Protein AF-A0A7X4J7M2-F1 (afdb_monomer_lite)

Sequence (98 aa):
MSSLRYVKTSLHSVWLLAAAGALEAQQIIQLPAEDRQLDPDIEEVYRVGALDGPEWEQFGMIAGVDFDAAGRLHILDGQAARVFVVGMDGELMREYGR

Foldseek 3Di:
DDDDDDDDDDDDDDPDPDPPPVVVPDDDDDDPDDDDDDPDPDDCQDDAADCPDPPRRDAPDFPDWDADPQRWIWTQRPVQRKIWTADPNRHTDDMDGD

Secondary structure (DSSP, 8-state):
-------------------SSSSTT------SS-----------------SSS-GGG--S-EEEEEE-TT-PEEEEETTTTEEEEE-TTS-EEEEEE-

Structure (mmCIF, N/CA/C/O backbone):
data_AF-A0A7X4J7M2-F1
#
_entry.id   AF-A0A7X4J7M2-F1
#
loop_
_atom_site.group_PDB
_atom_site.id
_atom_site.type_symbol
_atom_site.label_atom_id
_atom_site.label_alt_id
_atom_site.label_comp_id
_atom_site.label_asym_id
_atom_site.label_entity_id
_atom_site.label_seq_id
_atom_site.pdbx_PDB_ins_code
_atom_site.Cartn_x
_atom_site.Cartn_y
_atom_site.Cartn_z
_atom_site.occupancy
_atom_site.B_iso_or_equiv
_atom_site.auth_seq_id
_atom_site.auth_comp_id
_atom_site.auth_asym_id
_atom_site.auth_atom_id
_atom_site.pdbx_PDB_model_num
ATOM 1 N N . MET A 1 1 ? -69.190 -75.529 24.570 1.00 36.06 1 MET A N 1
ATOM 2 C CA . MET A 1 1 ? -67.747 -75.777 24.805 1.00 36.06 1 MET A CA 1
ATOM 3 C C . MET A 1 1 ? -67.012 -74.526 24.326 1.00 36.06 1 MET A C 1
ATOM 5 O O . MET A 1 1 ? -67.108 -74.238 23.147 1.00 36.06 1 MET A O 1
ATOM 9 N N . SER A 1 2 ? -66.655 -73.570 25.200 1.00 41.44 2 SER A N 1
ATOM 10 C CA . SER A 1 2 ? -65.379 -73.470 25.962 1.00 41.44 2 SER A CA 1
ATOM 11 C C . SER A 1 2 ? -64.160 -73.620 25.030 1.00 41.44 2 SER A C 1
ATOM 13 O O . SER A 1 2 ? -64.079 -74.640 24.363 1.00 41.44 2 SER A O 1
ATOM 15 N N . SER A 1 3 ? -63.225 -72.670 24.866 1.00 37.72 3 SER A N 1
ATOM 16 C CA . SER A 1 3 ? -62.341 -72.099 25.895 1.00 37.72 3 SER A CA 1
ATOM 17 C C . SER A 1 3 ? -61.444 -70.953 25.346 1.00 37.72 3 SER A C 1
ATOM 19 O O . SER A 1 3 ? -61.079 -70.946 24.177 1.00 37.72 3 SER A O 1
ATOM 21 N N . LEU A 1 4 ? -61.097 -70.038 26.261 1.00 42.00 4 LEU A N 1
ATOM 22 C CA . LEU A 1 4 ? -60.010 -69.043 26.408 1.00 42.00 4 LEU A CA 1
ATOM 23 C C . LEU A 1 4 ? -58.939 -68.731 25.321 1.00 42.00 4 LEU A C 1
ATOM 25 O O . LEU A 1 4 ? -58.131 -69.571 24.949 1.00 42.00 4 LEU A O 1
ATOM 29 N N . ARG A 1 5 ? -58.825 -67.404 25.094 1.00 50.06 5 ARG A N 1
ATOM 30 C CA . ARG A 1 5 ? -57.672 -66.461 25.207 1.00 50.06 5 ARG A CA 1
ATOM 31 C C . ARG A 1 5 ? -56.358 -66.713 24.443 1.00 50.06 5 ARG A C 1
ATOM 33 O O . ARG A 1 5 ? -55.611 -67.631 24.748 1.00 50.06 5 ARG A O 1
ATOM 40 N N . TYR A 1 6 ? -55.953 -65.688 23.682 1.00 42.25 6 TYR A N 1
ATOM 41 C CA . TYR A 1 6 ? -54.551 -65.265 23.567 1.00 42.25 6 TYR A CA 1
ATOM 42 C C . TYR A 1 6 ? -54.471 -63.729 23.525 1.00 42.25 6 TYR A C 1
ATOM 44 O O . TYR A 1 6 ? -55.113 -63.088 22.697 1.00 42.25 6 TYR A O 1
ATOM 52 N N . VAL A 1 7 ? -53.714 -63.1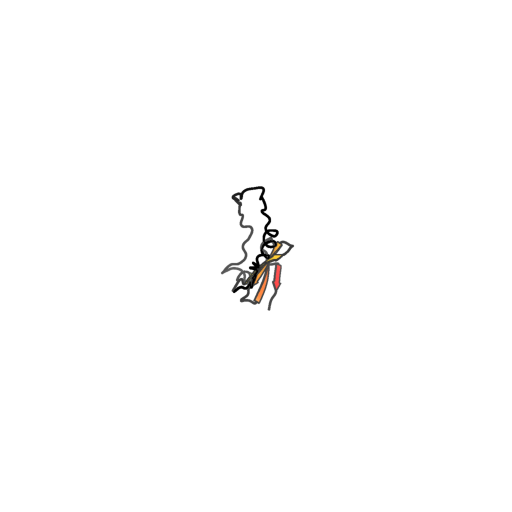38 24.453 1.00 47.91 7 VAL A N 1
ATOM 53 C CA . VAL A 1 7 ? -53.370 -61.707 24.484 1.00 47.91 7 VAL A CA 1
ATOM 54 C C . VAL A 1 7 ? -52.014 -61.572 23.803 1.00 47.91 7 VAL A C 1
ATOM 56 O O . VAL A 1 7 ? -51.073 -62.258 24.197 1.00 47.91 7 VAL A O 1
ATOM 59 N N . LYS A 1 8 ? -51.891 -60.700 22.798 1.00 42.75 8 LYS A N 1
ATOM 60 C CA . LYS A 1 8 ? -50.585 -60.325 22.249 1.00 42.75 8 LYS A CA 1
ATOM 61 C C . LYS A 1 8 ? -50.455 -58.810 22.242 1.00 42.75 8 LYS A C 1
ATOM 63 O O . LYS A 1 8 ? -50.927 -58.114 21.352 1.00 42.75 8 LYS A O 1
ATOM 68 N N . THR A 1 9 ? -49.838 -58.326 23.306 1.00 49.41 9 THR A N 1
ATOM 69 C CA . THR A 1 9 ? -49.332 -56.971 23.483 1.00 49.41 9 THR A CA 1
ATOM 70 C C . THR A 1 9 ? -48.301 -56.688 22.387 1.00 49.41 9 THR A C 1
ATOM 72 O O . THR A 1 9 ? -47.399 -57.496 22.164 1.00 49.41 9 THR A O 1
ATOM 75 N N . SER A 1 10 ? -48.398 -55.562 21.684 1.00 46.03 10 SER A N 1
ATOM 76 C CA . SER A 1 10 ? -47.273 -55.026 20.907 1.00 46.03 10 SER A CA 1
ATOM 77 C C . SER A 1 10 ? -47.135 -53.539 21.197 1.00 46.03 10 SER A C 1
ATOM 79 O O . SER A 1 10 ? -47.976 -52.721 20.830 1.00 46.03 10 SER A O 1
ATOM 81 N N . LEU A 1 11 ? -46.084 -53.254 21.968 1.00 46.59 11 LEU A N 1
ATOM 82 C CA . LEU A 1 11 ? -45.622 -51.937 22.378 1.00 46.59 11 LEU A CA 1
ATOM 83 C C . LEU A 1 11 ? -45.309 -51.085 21.143 1.00 46.59 11 LEU A C 1
ATOM 85 O O . LEU A 1 11 ? -44.529 -51.493 20.286 1.00 46.59 11 LEU A O 1
ATOM 89 N N . HIS A 1 12 ? -45.871 -49.881 21.099 1.00 44.81 12 HIS A N 1
ATOM 90 C CA . HIS A 1 12 ? -45.333 -48.789 20.297 1.00 44.81 12 HIS A CA 1
ATOM 91 C C . HIS A 1 12 ? -44.254 -48.100 21.135 1.00 44.81 12 HIS A C 1
ATOM 93 O O . HIS A 1 12 ? -44.578 -47.472 22.141 1.00 44.81 12 HIS A O 1
ATOM 99 N N . SER A 1 13 ? -42.988 -48.208 20.738 1.00 48.66 13 SER A N 1
ATOM 100 C CA . SER A 1 13 ? -41.908 -47.414 21.330 1.00 48.66 13 SER A CA 1
ATOM 101 C C . SER A 1 13 ? -41.453 -46.383 20.307 1.00 48.66 13 SER A C 1
ATOM 103 O O . SER A 1 13 ? -40.730 -46.688 19.361 1.00 48.66 13 SER A O 1
ATOM 105 N N . VAL A 1 14 ? -41.954 -45.164 20.495 1.00 51.59 14 VAL A N 1
ATOM 106 C CA . VAL A 1 14 ? -41.560 -43.948 19.785 1.00 51.59 14 VAL A CA 1
ATOM 107 C C . VAL A 1 14 ? -40.114 -43.621 20.153 1.00 51.59 1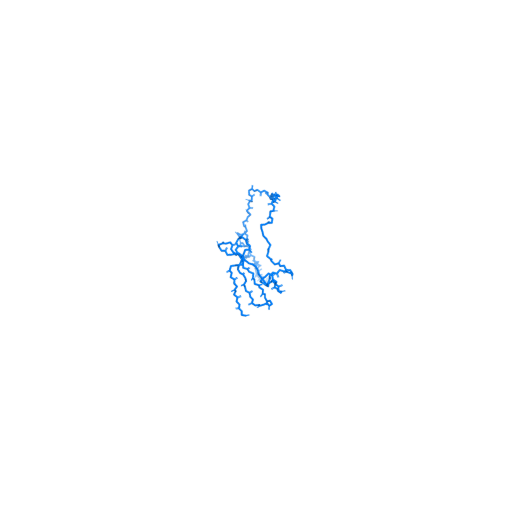4 VAL A C 1
ATOM 109 O O . VAL A 1 14 ? -39.809 -43.375 21.318 1.00 51.59 14 VAL A O 1
ATOM 112 N N . TRP A 1 15 ? -39.222 -43.596 19.165 1.00 54.66 15 TRP A N 1
ATOM 113 C CA . TRP A 1 15 ? -37.912 -42.967 19.305 1.00 54.66 15 TRP A CA 1
ATOM 114 C C . TRP A 1 15 ? -38.061 -41.468 19.048 1.00 54.66 15 TRP A C 1
ATOM 116 O O . TRP A 1 15 ? -38.100 -41.029 17.903 1.00 54.66 15 TRP A O 1
ATOM 126 N N . LEU A 1 16 ? -38.140 -40.677 20.115 1.00 56.19 16 LEU A N 1
ATOM 127 C CA . LEU A 1 16 ? -37.907 -39.234 20.056 1.00 56.19 16 LEU A CA 1
ATOM 128 C C . LEU A 1 16 ? -37.082 -38.827 21.274 1.00 56.19 16 LEU A C 1
ATOM 130 O O . LEU A 1 16 ? -37.629 -38.452 22.301 1.00 56.19 16 LEU A O 1
ATOM 134 N N . LEU A 1 17 ? -35.758 -38.922 21.173 1.00 54.97 17 LEU A N 1
ATOM 135 C CA . LEU A 1 17 ? -34.843 -38.298 22.133 1.00 54.97 17 LEU A CA 1
ATOM 136 C C . LEU A 1 17 ? -33.490 -38.033 21.467 1.00 54.97 17 LEU A C 1
ATOM 138 O O . LEU A 1 17 ? -32.532 -38.772 21.655 1.00 54.97 17 LEU A O 1
ATOM 142 N N . ALA A 1 18 ? -33.424 -36.967 20.668 1.00 54.97 18 ALA A N 1
ATOM 143 C CA . ALA A 1 18 ? -32.156 -36.340 20.277 1.00 54.97 18 ALA A CA 1
ATOM 144 C C . ALA A 1 18 ? -32.317 -34.858 19.873 1.00 54.97 18 ALA A C 1
ATOM 146 O O . ALA A 1 18 ? -31.584 -34.369 19.024 1.00 54.97 18 ALA A O 1
ATOM 147 N N . ALA A 1 19 ? -33.278 -34.128 20.454 1.00 56.19 19 ALA A N 1
ATOM 148 C CA . ALA A 1 19 ? -33.481 -32.701 20.157 1.00 56.19 19 ALA A CA 1
ATOM 149 C C . ALA A 1 19 ? -33.094 -31.757 21.315 1.00 56.19 19 ALA A C 1
ATOM 151 O O . ALA A 1 19 ? -33.180 -30.544 21.164 1.00 56.19 19 ALA A O 1
ATOM 152 N N . ALA A 1 20 ? -32.661 -32.283 22.468 1.00 53.88 20 ALA A N 1
ATOM 153 C CA . ALA A 1 20 ? -32.445 -31.465 23.667 1.00 53.88 20 ALA A CA 1
ATOM 154 C C . ALA A 1 20 ? -31.114 -30.681 23.673 1.00 53.88 20 ALA A C 1
ATOM 156 O O . ALA A 1 20 ? -31.017 -29.673 24.357 1.00 53.88 20 ALA A O 1
ATOM 157 N N . GLY A 1 21 ? -30.097 -31.106 22.912 1.00 53.28 21 GLY A N 1
ATOM 158 C CA . GLY A 1 21 ? -28.765 -30.475 22.940 1.00 53.28 21 GLY A CA 1
ATOM 159 C C . GLY A 1 21 ? -28.570 -29.302 21.973 1.00 53.28 21 GLY A C 1
ATOM 160 O O . GLY A 1 21 ? -27.659 -28.505 22.158 1.00 53.28 21 GLY A O 1
ATOM 161 N N . ALA A 1 22 ? -29.413 -29.176 20.944 1.00 56.97 22 ALA A N 1
ATOM 162 C CA . ALA A 1 22 ? -29.261 -28.134 19.923 1.00 56.97 22 ALA A CA 1
ATOM 163 C C . ALA A 1 22 ? -29.760 -26.749 20.382 1.00 56.97 22 ALA A C 1
ATOM 165 O O . ALA A 1 22 ? -29.395 -25.741 19.784 1.00 56.97 22 ALA A O 1
ATOM 166 N N . LEU A 1 23 ? -30.583 -26.697 21.436 1.00 57.34 23 LEU A N 1
ATOM 167 C CA . LEU A 1 23 ? -31.189 -25.462 21.948 1.00 57.34 23 LEU A CA 1
ATOM 168 C C . LEU A 1 23 ? -30.268 -24.680 22.900 1.00 57.34 23 LEU A C 1
ATOM 170 O O . LEU A 1 23 ? -30.377 -23.463 22.971 1.00 57.34 23 LEU A O 1
ATOM 174 N N . GLU A 1 24 ? -29.336 -25.351 23.581 1.00 60.22 24 GLU A N 1
ATOM 175 C CA . GLU A 1 24 ? -28.421 -24.731 24.561 1.00 60.22 24 GLU A CA 1
ATOM 176 C C . GLU A 1 24 ? -27.265 -23.942 23.912 1.00 60.22 24 GLU A C 1
ATOM 178 O O . GLU A 1 24 ? -26.608 -23.139 24.566 1.00 60.22 24 GLU A O 1
ATOM 183 N N . ALA A 1 25 ? -26.996 -24.149 22.619 1.00 66.50 25 ALA A N 1
ATOM 184 C CA . ALA A 1 25 ? -25.871 -23.516 21.925 1.00 66.50 25 ALA A CA 1
ATOM 185 C C . ALA A 1 25 ? -26.184 -22.115 21.364 1.00 66.50 25 ALA A C 1
ATOM 187 O O . ALA A 1 25 ? -25.275 -21.428 20.898 1.00 66.50 25 ALA A O 1
ATOM 188 N N . GLN A 1 26 ? -27.450 -21.683 21.374 1.00 74.75 26 GLN A N 1
ATOM 189 C CA . GLN A 1 26 ? -27.836 -20.359 20.884 1.00 74.75 26 GLN A CA 1
ATOM 190 C C . GLN A 1 26 ? -28.020 -19.391 22.053 1.00 74.75 26 GLN A C 1
ATOM 192 O O . GLN A 1 26 ? -29.013 -19.447 22.774 1.00 74.75 26 GLN A O 1
ATOM 197 N N . GLN A 1 27 ? -27.073 -18.466 22.220 1.00 79.06 27 GLN A N 1
ATOM 198 C CA . GLN A 1 27 ? -27.245 -17.313 23.100 1.00 79.06 27 GLN A CA 1
ATOM 199 C C . GLN A 1 27 ? -27.806 -16.128 22.314 1.00 79.06 27 GLN A C 1
ATOM 201 O O . GLN A 1 27 ? -27.243 -15.709 21.304 1.00 79.06 27 GLN A O 1
ATOM 206 N N . ILE A 1 28 ? -28.897 -15.551 22.814 1.00 78.19 28 ILE A N 1
ATOM 207 C CA . ILE A 1 28 ? -29.408 -14.265 22.336 1.00 78.19 28 ILE A CA 1
ATOM 208 C C . ILE A 1 28 ? -28.591 -13.168 23.026 1.00 78.19 28 ILE A C 1
ATOM 210 O O . ILE A 1 28 ? -28.766 -12.919 24.218 1.00 78.19 28 ILE A O 1
ATOM 214 N N . ILE A 1 29 ? -27.685 -12.527 22.285 1.00 80.94 29 ILE A N 1
ATOM 215 C CA . ILE A 1 29 ? -26.915 -11.378 22.775 1.00 80.94 29 ILE A CA 1
ATOM 216 C C . ILE A 1 29 ? -27.768 -10.121 22.597 1.00 80.94 29 ILE A C 1
ATOM 218 O O . ILE A 1 29 ? -28.102 -9.740 21.477 1.00 80.94 29 ILE A O 1
ATOM 222 N N . GLN A 1 30 ? -28.111 -9.461 23.702 1.00 81.12 30 GLN A N 1
ATOM 223 C CA . GLN A 1 30 ? -28.685 -8.117 23.663 1.00 81.12 30 GLN A CA 1
ATOM 224 C C . GLN A 1 30 ? -27.550 -7.124 23.441 1.00 81.12 30 GLN A C 1
ATOM 226 O O . GLN A 1 30 ? -26.759 -6.854 24.345 1.00 81.12 30 GLN A O 1
ATOM 231 N N . LEU A 1 31 ? -27.444 -6.618 22.213 1.00 83.38 31 LEU A N 1
ATOM 232 C CA . LEU A 1 31 ? -26.514 -5.542 21.905 1.00 83.38 31 LEU A CA 1
ATOM 233 C C . LEU A 1 31 ? -27.023 -4.255 22.574 1.00 83.38 31 LEU A C 1
ATOM 235 O O . LEU A 1 31 ? -28.199 -3.919 22.432 1.00 83.38 31 LEU A O 1
ATOM 239 N N . PRO A 1 32 ? -26.172 -3.546 23.332 1.00 78.50 32 PRO A N 1
ATOM 240 C CA . PRO A 1 32 ? -26.599 -2.412 24.150 1.00 78.50 32 PRO A CA 1
ATOM 241 C C . PRO A 1 32 ? -26.971 -1.163 23.337 1.00 78.50 32 PRO A C 1
ATOM 243 O O . PRO A 1 32 ? -27.506 -0.216 23.909 1.00 78.50 32 PRO A O 1
ATOM 246 N N . ALA A 1 33 ? -26.663 -1.124 22.037 1.00 84.44 33 ALA A N 1
ATOM 247 C CA . ALA A 1 33 ? -26.858 0.046 21.194 1.00 84.44 33 ALA A CA 1
ATOM 248 C C . ALA A 1 33 ? -27.254 -0.339 19.765 1.00 84.44 33 ALA A C 1
ATOM 250 O O . ALA A 1 33 ? -26.858 -1.389 19.262 1.00 84.44 33 ALA A O 1
ATOM 251 N N . GLU A 1 34 ? -28.022 0.548 19.138 1.00 88.56 34 GLU A N 1
ATOM 252 C CA . GLU A 1 34 ? -28.288 0.540 17.703 1.00 88.56 34 GLU A CA 1
ATOM 253 C C . GLU A 1 34 ? -27.049 0.950 16.898 1.00 88.56 34 GLU A C 1
ATOM 255 O O . GLU A 1 34 ? -26.169 1.665 17.397 1.00 88.56 34 GLU A O 1
ATOM 260 N N . ASP A 1 35 ? -27.016 0.527 15.636 1.00 89.38 35 ASP A N 1
ATOM 261 C CA . ASP A 1 35 ? -26.023 0.990 14.675 1.00 89.38 35 ASP A CA 1
ATOM 262 C C . ASP A 1 35 ? -26.153 2.503 14.483 1.00 89.38 35 ASP A C 1
ATOM 264 O O . ASP A 1 35 ? -27.250 3.049 14.343 1.00 89.38 35 ASP A O 1
ATOM 268 N N . ARG A 1 36 ? -25.012 3.192 14.453 1.00 87.69 36 ARG A N 1
ATOM 269 C CA . ARG A 1 36 ? -24.953 4.630 14.186 1.00 87.69 36 ARG A CA 1
ATOM 270 C C . ARG A 1 36 ? -24.299 4.864 12.844 1.00 87.69 36 ARG A C 1
ATOM 272 O O . ARG A 1 36 ? -23.259 4.278 12.547 1.00 87.69 36 ARG A O 1
ATOM 279 N N . GLN A 1 37 ? -24.883 5.767 12.066 1.00 89.44 37 GLN A N 1
ATOM 280 C CA . GLN A 1 37 ? -24.237 6.244 10.858 1.00 89.44 37 GLN A CA 1
ATOM 281 C C . GLN A 1 37 ? -22.945 6.970 11.241 1.00 89.44 37 GLN A C 1
ATOM 283 O O . GLN A 1 37 ? -22.957 7.896 12.052 1.00 89.44 37 GLN A O 1
ATOM 288 N N . LEU A 1 38 ? -21.833 6.514 10.672 1.00 90.31 38 LEU A N 1
ATOM 289 C CA . LEU A 1 38 ? -20.577 7.244 10.710 1.00 90.31 38 LEU A CA 1
ATOM 290 C C . LEU A 1 38 ? -20.599 8.272 9.580 1.00 90.31 38 LEU A C 1
ATOM 292 O O . LEU A 1 38 ? -20.987 7.943 8.458 1.00 90.31 38 LEU A O 1
ATOM 296 N N . ASP A 1 39 ? -20.163 9.487 9.885 1.00 92.06 39 ASP A N 1
ATOM 297 C CA . ASP A 1 39 ? -19.821 10.508 8.896 1.00 92.06 39 ASP A CA 1
ATOM 298 C C . ASP A 1 39 ? -18.306 10.734 8.983 1.00 92.06 39 ASP A C 1
ATOM 300 O O . ASP A 1 39 ? -17.849 11.586 9.750 1.00 92.06 39 ASP A O 1
ATOM 304 N N . PRO A 1 40 ? -17.500 9.847 8.369 1.00 88.94 40 PRO A N 1
ATOM 305 C CA . PRO A 1 40 ? -16.057 9.956 8.452 1.00 88.94 40 PRO A CA 1
ATOM 306 C C . PRO A 1 40 ? -15.577 11.125 7.590 1.00 88.94 40 PRO A C 1
ATOM 308 O O . PRO A 1 40 ? -15.836 11.170 6.389 1.00 88.94 40 PRO A O 1
ATOM 311 N N . ASP A 1 41 ? -14.816 12.028 8.201 1.00 92.56 41 ASP A N 1
ATOM 312 C CA . ASP A 1 41 ? -14.002 12.994 7.468 1.00 92.56 41 ASP A CA 1
ATOM 313 C C . ASP A 1 41 ? -12.761 12.262 6.938 1.00 92.56 41 ASP A C 1
ATOM 315 O O . ASP A 1 41 ? -11.863 11.895 7.701 1.00 92.56 41 ASP A O 1
ATOM 319 N N . ILE A 1 42 ? -12.778 11.919 5.648 1.00 91.50 42 ILE A N 1
ATOM 320 C CA . ILE A 1 42 ? -11.711 11.154 4.997 1.00 91.50 42 ILE A CA 1
ATOM 321 C C . ILE A 1 42 ? -10.755 12.130 4.316 1.00 91.50 42 ILE A C 1
ATOM 323 O O . ILE A 1 42 ? -11.091 12.738 3.301 1.00 91.50 42 ILE A O 1
ATOM 327 N N . GLU A 1 43 ? -9.536 12.211 4.841 1.00 92.31 43 GLU A N 1
ATOM 328 C CA . GLU A 1 43 ? -8.421 12.928 4.225 1.00 92.31 43 GLU A CA 1
ATOM 329 C C . GLU A 1 43 ? -7.542 11.957 3.416 1.00 92.31 43 GLU A C 1
ATOM 331 O O . GLU A 1 43 ? -7.145 10.898 3.909 1.00 92.31 43 GLU A O 1
ATOM 336 N N . GLU A 1 44 ? -7.222 12.305 2.163 1.00 91.12 44 GLU A N 1
ATOM 337 C CA . GLU A 1 44 ? -6.209 11.579 1.384 1.00 91.12 44 GLU A CA 1
ATOM 338 C C . GLU A 1 44 ? -4.815 11.958 1.908 1.00 91.12 44 GLU A C 1
ATOM 340 O O . GLU A 1 44 ? -4.345 13.067 1.671 1.00 91.12 44 GLU A O 1
ATOM 345 N N . VAL A 1 45 ? -4.158 11.038 2.623 1.00 90.19 45 VAL A N 1
ATOM 346 C CA . VAL A 1 45 ? -2.808 11.257 3.182 1.00 90.19 45 VAL A CA 1
ATOM 347 C C . VAL A 1 45 ? -1.730 11.070 2.113 1.00 90.19 45 VAL A C 1
ATOM 349 O O . VAL A 1 45 ? -0.842 11.905 1.968 1.00 90.19 45 VAL A O 1
ATOM 352 N N . TYR A 1 46 ? -1.806 9.970 1.361 1.00 92.25 46 TYR A N 1
ATOM 353 C CA . TYR A 1 46 ? -0.945 9.701 0.213 1.00 92.25 46 TYR A CA 1
ATOM 354 C C . TYR A 1 46 ? -1.615 8.723 -0.755 1.00 92.25 46 TYR A C 1
ATOM 356 O O . TYR A 1 46 ? -2.587 8.037 -0.424 1.00 92.25 46 TYR A O 1
A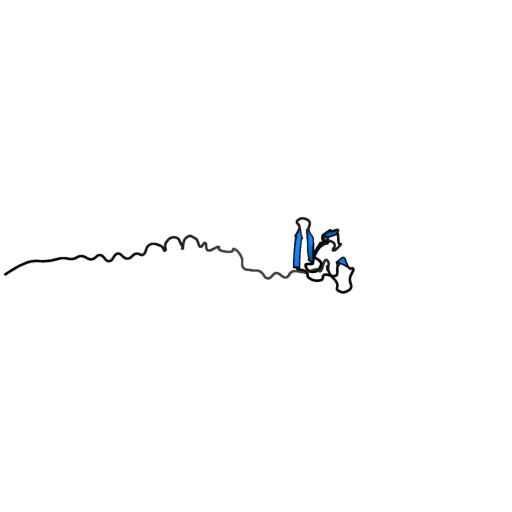TOM 364 N N . ARG A 1 47 ? -1.044 8.638 -1.956 1.00 93.12 47 ARG A N 1
ATOM 365 C CA . ARG A 1 47 ? -1.427 7.708 -3.015 1.00 93.12 47 ARG A CA 1
ATOM 366 C C . ARG A 1 47 ? -0.193 6.953 -3.473 1.00 93.12 47 ARG A C 1
ATOM 368 O O . ARG A 1 47 ? 0.848 7.562 -3.678 1.00 93.12 47 ARG A O 1
ATOM 375 N N . VAL A 1 48 ? -0.327 5.642 -3.646 1.00 95.81 48 VAL A N 1
ATOM 376 C CA . VAL A 1 48 ? 0.738 4.796 -4.190 1.00 95.81 48 VAL A CA 1
ATOM 377 C C . VAL A 1 48 ? 0.266 4.216 -5.505 1.00 95.81 48 VAL A C 1
ATOM 379 O O . VAL A 1 48 ? -0.766 3.545 -5.557 1.00 95.81 48 VAL A O 1
ATOM 382 N N . GLY A 1 49 ? 1.047 4.461 -6.548 1.00 94.75 49 GLY A N 1
ATOM 383 C CA . GLY A 1 49 ? 0.808 3.926 -7.874 1.00 94.75 49 GLY A CA 1
ATOM 384 C C . GLY A 1 49 ? 0.344 4.985 -8.867 1.00 94.75 49 GLY A C 1
ATOM 385 O O . GLY A 1 49 ? -0.600 5.737 -8.610 1.00 94.75 49 GLY A O 1
ATOM 386 N N . ALA A 1 50 ? 0.980 4.991 -10.034 1.00 94.38 50 ALA A N 1
ATOM 387 C CA . ALA A 1 50 ? 0.659 5.876 -11.145 1.00 94.38 50 ALA A CA 1
ATOM 388 C C . ALA A 1 50 ? 0.991 5.194 -12.477 1.00 94.38 50 ALA A C 1
ATOM 390 O O . ALA A 1 50 ? 1.935 4.413 -12.570 1.00 94.38 50 ALA A O 1
ATOM 391 N N . LEU A 1 51 ? 0.223 5.501 -13.529 1.00 91.25 51 LEU A N 1
ATOM 392 C CA . LEU A 1 51 ? 0.484 4.960 -14.871 1.00 91.25 51 LEU A CA 1
ATOM 393 C C . LEU A 1 51 ? 1.747 5.561 -15.505 1.00 91.25 51 LEU A C 1
ATOM 395 O O . LEU A 1 51 ? 2.385 4.916 -16.330 1.00 91.25 51 LEU A O 1
ATOM 399 N N . ASP A 1 52 ? 2.088 6.791 -15.133 1.00 93.56 52 ASP A N 1
ATOM 400 C CA . ASP A 1 52 ? 3.208 7.584 -15.644 1.00 93.56 52 ASP A CA 1
ATOM 401 C C . ASP A 1 52 ? 4.184 8.020 -14.533 1.00 93.56 52 ASP A C 1
ATOM 403 O O . ASP A 1 52 ? 4.952 8.967 -14.705 1.00 93.56 52 ASP A O 1
ATOM 407 N N . GLY A 1 53 ? 4.165 7.319 -13.394 1.00 91.31 53 GLY A N 1
ATOM 408 C CA . GLY A 1 53 ? 5.052 7.574 -12.260 1.00 91.31 53 GLY A CA 1
ATOM 409 C C . GLY A 1 53 ? 6.442 6.936 -12.390 1.00 91.31 53 GLY A C 1
ATOM 410 O O . GLY A 1 53 ? 6.777 6.329 -13.413 1.00 91.31 53 GLY A O 1
ATOM 411 N N . PRO A 1 54 ? 7.272 7.040 -11.338 1.00 93.44 54 PRO A N 1
ATOM 412 C CA . PRO A 1 54 ? 8.508 6.270 -11.212 1.00 93.44 54 PRO A CA 1
ATOM 413 C C . PRO A 1 54 ? 8.275 4.767 -11.424 1.00 93.44 54 PRO A C 1
ATOM 415 O O . PRO A 1 54 ? 7.191 4.263 -11.153 1.00 93.44 54 PRO A O 1
ATOM 418 N N . GLU A 1 55 ? 9.302 4.031 -11.861 1.00 92.50 55 GLU A N 1
ATOM 419 C CA . GLU A 1 55 ? 9.186 2.591 -12.171 1.00 92.50 55 GLU A CA 1
ATOM 420 C C . GLU A 1 55 ? 8.580 1.776 -11.018 1.00 92.50 55 GLU A C 1
ATOM 422 O O . GLU A 1 55 ? 7.749 0.903 -11.248 1.00 92.50 55 GLU A O 1
ATOM 427 N N . TRP A 1 56 ? 8.937 2.093 -9.771 1.00 93.94 56 TRP A N 1
ATOM 428 C CA . TRP A 1 56 ? 8.432 1.378 -8.598 1.00 93.94 56 TRP A CA 1
ATOM 429 C C . TRP A 1 56 ? 6.933 1.609 -8.328 1.00 93.94 56 TRP A C 1
ATOM 431 O O . TRP A 1 56 ? 6.308 0.794 -7.654 1.00 93.94 56 TRP A O 1
ATOM 441 N N . GLU A 1 57 ? 6.348 2.689 -8.856 1.00 95.69 57 GLU A N 1
ATOM 442 C CA . GLU A 1 57 ? 4.916 3.003 -8.742 1.00 95.69 57 GLU A CA 1
ATOM 443 C C . GLU A 1 57 ? 4.084 2.407 -9.888 1.00 95.69 57 GLU A C 1
ATOM 445 O O . GLU A 1 57 ? 2.857 2.529 -9.907 1.00 95.69 57 GLU A O 1
ATOM 450 N N . GLN A 1 58 ? 4.720 1.765 -10.866 1.00 96.00 58 GLN A N 1
ATOM 451 C CA . GLN A 1 58 ? 4.029 1.179 -12.008 1.00 96.00 58 GLN A CA 1
ATOM 452 C C . GLN A 1 58 ? 3.745 -0.302 -11.748 1.00 96.00 58 GLN A C 1
ATOM 454 O O . GLN A 1 58 ? 4.554 -1.174 -12.059 1.00 96.00 58 GLN A O 1
ATOM 459 N N . PHE A 1 59 ? 2.571 -0.594 -11.187 1.00 96.06 59 PHE A N 1
ATOM 460 C CA . PHE A 1 59 ? 2.158 -1.969 -10.896 1.00 96.06 59 PHE A CA 1
ATOM 461 C C . PHE A 1 59 ? 1.503 -2.643 -12.105 1.00 96.06 59 PHE A C 1
ATOM 463 O O . PHE A 1 59 ? 0.577 -2.097 -12.707 1.00 96.06 59 PHE A O 1
ATOM 470 N N . GLY A 1 60 ? 1.931 -3.867 -12.417 1.00 95.38 60 GLY A N 1
ATOM 471 C CA . GLY A 1 60 ? 1.302 -4.701 -13.441 1.00 95.38 60 GLY A CA 1
ATOM 472 C C . GLY A 1 60 ? 0.006 -5.342 -12.944 1.00 95.38 60 GLY A C 1
ATOM 473 O O . GLY A 1 60 ? -1.059 -5.169 -13.539 1.00 95.38 60 GLY A O 1
ATOM 474 N N . MET A 1 61 ? 0.076 -6.058 -11.815 1.00 96.19 61 MET A N 1
ATOM 475 C CA . MET A 1 61 ? -1.097 -6.657 -11.173 1.00 96.19 61 MET A CA 1
ATOM 476 C C . MET A 1 61 ? -0.950 -6.652 -9.653 1.00 96.19 61 MET A C 1
ATOM 478 O O . MET A 1 61 ? -0.210 -7.458 -9.095 1.00 96.19 61 MET A O 1
ATOM 482 N N . ILE A 1 62 ? -1.724 -5.813 -8.963 1.00 97.38 62 ILE A N 1
ATOM 483 C CA . ILE A 1 62 ? -1.776 -5.820 -7.496 1.00 97.38 62 ILE A CA 1
ATOM 484 C C . ILE A 1 62 ? -2.504 -7.089 -7.036 1.00 97.38 62 ILE A C 1
ATOM 486 O O . ILE A 1 62 ? -3.726 -7.191 -7.129 1.00 97.38 62 ILE A O 1
ATOM 490 N N . ALA A 1 63 ? -1.742 -8.071 -6.559 1.00 98.19 63 ALA A N 1
ATOM 491 C CA . ALA A 1 63 ? -2.259 -9.350 -6.076 1.00 98.19 63 ALA A CA 1
ATOM 492 C C . ALA A 1 63 ? -2.638 -9.313 -4.588 1.00 98.19 63 ALA A C 1
ATOM 494 O O . ALA A 1 63 ? -3.406 -10.157 -4.129 1.00 98.19 63 ALA A O 1
ATOM 495 N N . GLY A 1 64 ? -2.112 -8.348 -3.831 1.00 98.25 64 GLY A N 1
ATOM 496 C CA . GLY A 1 64 ? -2.452 -8.163 -2.425 1.00 98.25 64 GLY A CA 1
ATOM 497 C C . GLY A 1 64 ? -1.824 -6.911 -1.831 1.00 98.25 64 GLY A C 1
ATOM 498 O O . GLY A 1 64 ? -0.778 -6.453 -2.296 1.00 98.25 64 GLY A O 1
ATOM 499 N N . VAL A 1 65 ? -2.474 -6.384 -0.794 1.00 98.25 65 VAL A N 1
ATOM 500 C CA . VAL A 1 65 ? -1.971 -5.288 0.034 1.00 98.25 65 VAL A CA 1
ATOM 501 C C . VAL A 1 65 ? -2.213 -5.593 1.507 1.00 98.25 65 VAL A C 1
ATOM 503 O O . VAL A 1 65 ? -3.244 -6.177 1.841 1.00 98.25 65 VAL A O 1
ATOM 506 N N . ASP A 1 66 ? -1.276 -5.214 2.372 1.00 98.44 66 ASP A N 1
ATOM 507 C CA . ASP A 1 66 ? -1.434 -5.339 3.825 1.00 98.44 66 ASP A CA 1
ATOM 508 C C . ASP A 1 66 ? -0.579 -4.315 4.581 1.00 98.44 66 ASP A C 1
ATOM 510 O O . ASP A 1 66 ? 0.437 -3.844 4.068 1.00 98.44 66 ASP A O 1
ATOM 514 N N . PHE A 1 67 ? -0.970 -3.988 5.810 1.00 98.12 67 PHE A N 1
ATOM 515 C CA . PHE A 1 67 ? -0.186 -3.145 6.707 1.00 98.12 67 PHE A CA 1
ATOM 516 C C . PHE A 1 67 ? 0.491 -3.989 7.781 1.00 98.12 67 PHE A C 1
ATOM 518 O O . PHE A 1 67 ? -0.133 -4.838 8.414 1.00 98.12 67 PHE A O 1
ATOM 525 N N . ASP A 1 68 ? 1.767 -3.719 8.046 1.00 98.12 68 ASP A N 1
ATOM 526 C CA . ASP A 1 68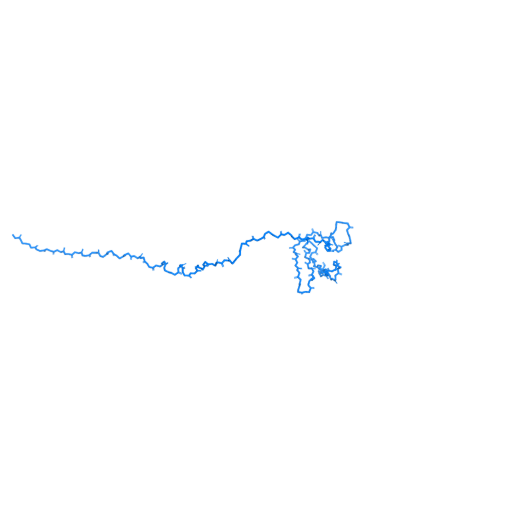 ? 2.441 -4.336 9.186 1.00 98.12 68 ASP A CA 1
ATOM 527 C C . ASP A 1 68 ? 2.207 -3.574 10.503 1.00 98.12 68 ASP A C 1
ATOM 529 O O . ASP A 1 68 ? 1.624 -2.491 10.546 1.00 98.12 68 ASP A O 1
ATOM 533 N N . ALA A 1 69 ? 2.713 -4.126 11.610 1.00 98.06 69 ALA A N 1
ATOM 534 C CA . ALA A 1 69 ? 2.580 -3.527 12.941 1.00 98.06 69 ALA A CA 1
ATOM 535 C C . ALA A 1 69 ? 3.266 -2.152 13.097 1.00 98.06 69 ALA A C 1
ATOM 537 O O . ALA A 1 69 ? 3.040 -1.473 14.096 1.00 98.06 69 ALA A O 1
ATOM 538 N N . ALA A 1 70 ? 4.117 -1.750 12.149 1.00 97.88 70 ALA A N 1
ATOM 539 C CA . ALA A 1 70 ? 4.747 -0.434 12.115 1.00 97.88 70 ALA A CA 1
ATOM 540 C C . ALA A 1 70 ? 4.014 0.546 11.180 1.00 97.88 70 ALA A C 1
ATOM 542 O O . ALA A 1 70 ? 4.504 1.654 10.980 1.00 97.88 70 ALA A O 1
ATOM 543 N N . GLY A 1 71 ? 2.872 0.150 10.605 1.00 96.62 71 GLY A N 1
ATOM 544 C CA . GLY A 1 71 ? 2.076 0.978 9.701 1.00 96.62 71 GLY A CA 1
ATOM 545 C C . GLY A 1 71 ? 2.613 1.045 8.273 1.00 96.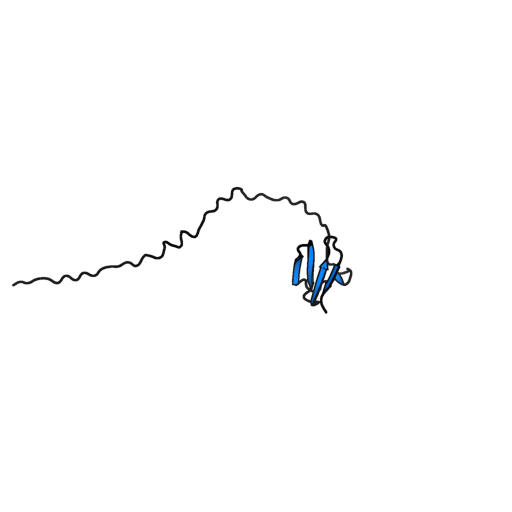62 71 GLY A C 1
ATOM 546 O O . GLY A 1 71 ? 2.186 1.910 7.512 1.00 96.62 71 GLY A O 1
ATOM 547 N N . ARG A 1 72 ? 3.544 0.164 7.885 1.00 98.06 72 ARG A N 1
ATOM 548 C CA . ARG A 1 72 ? 4.076 0.143 6.515 1.00 98.06 72 ARG A CA 1
ATOM 549 C C . ARG A 1 72 ? 3.161 -0.642 5.591 1.00 98.06 72 ARG A C 1
ATOM 551 O O . ARG A 1 72 ? 2.798 -1.779 5.906 1.00 98.06 72 ARG A O 1
ATOM 558 N N . LEU A 1 73 ? 2.861 -0.064 4.436 1.00 98.00 73 LEU A N 1
ATOM 559 C CA . LEU A 1 73 ? 2.074 -0.698 3.388 1.00 98.00 73 LEU A CA 1
ATOM 560 C C . LEU A 1 73 ? 2.951 -1.674 2.597 1.00 98.00 73 LEU A C 1
ATOM 562 O O . LEU A 1 73 ? 3.972 -1.289 2.034 1.00 98.00 73 LEU A O 1
ATOM 566 N N . HIS A 1 74 ? 2.543 -2.934 2.542 1.00 98.44 74 HIS A N 1
ATOM 567 C CA . HIS A 1 74 ? 3.126 -3.967 1.696 1.00 98.44 74 HIS A CA 1
ATOM 568 C C . HIS A 1 74 ? 2.243 -4.150 0.471 1.00 98.44 74 HIS A C 1
ATOM 570 O O . HIS A 1 74 ? 1.042 -4.360 0.615 1.00 98.44 74 HIS A O 1
ATOM 576 N N . ILE A 1 75 ? 2.832 -4.104 -0.720 1.00 98.44 75 ILE A N 1
ATOM 577 C CA . ILE A 1 75 ? 2.130 -4.280 -1.994 1.00 98.44 75 ILE A CA 1
ATOM 578 C C . ILE A 1 75 ? 2.783 -5.437 -2.732 1.00 98.44 75 ILE A C 1
ATOM 580 O O . ILE A 1 75 ? 3.971 -5.373 -3.037 1.00 98.44 75 ILE A O 1
ATOM 584 N N . LEU A 1 76 ? 2.019 -6.485 -3.030 1.00 98.12 76 LEU A N 1
ATOM 585 C CA . LEU A 1 76 ? 2.457 -7.574 -3.897 1.00 98.12 76 LEU A CA 1
ATOM 586 C C . LEU A 1 76 ? 2.035 -7.274 -5.338 1.00 98.12 76 LEU A C 1
ATOM 588 O O . LEU A 1 76 ? 0.854 -7.393 -5.671 1.00 98.12 76 LEU A O 1
ATOM 592 N N . ASP A 1 77 ? 3.001 -6.954 -6.197 1.00 97.50 77 ASP A N 1
ATOM 593 C CA . ASP A 1 77 ? 2.813 -7.000 -7.645 1.00 97.50 77 ASP A CA 1
ATOM 594 C C . ASP A 1 77 ? 3.034 -8.437 -8.127 1.00 97.50 77 ASP A C 1
ATOM 596 O O . ASP A 1 77 ? 4.160 -8.937 -8.229 1.00 97.50 77 ASP A O 1
ATOM 600 N N . GLY A 1 78 ? 1.928 -9.121 -8.405 1.00 97.12 78 GLY A N 1
ATOM 601 C CA . GLY A 1 78 ? 1.931 -10.510 -8.838 1.00 97.12 78 GLY A CA 1
ATOM 602 C C . GLY A 1 78 ? 2.463 -10.706 -10.255 1.00 97.12 78 GLY A C 1
ATOM 603 O O . GLY A 1 78 ? 2.976 -11.783 -10.548 1.00 97.12 78 GLY A O 1
ATOM 604 N N . GLN A 1 79 ? 2.375 -9.696 -11.128 1.00 96.38 79 GLN A N 1
ATOM 605 C CA . GLN A 1 79 ? 2.921 -9.797 -12.483 1.00 96.38 79 GLN A CA 1
ATOM 606 C C . GLN A 1 79 ? 4.443 -9.647 -12.465 1.00 96.38 79 GLN A C 1
ATOM 608 O O . GLN A 1 79 ? 5.140 -10.392 -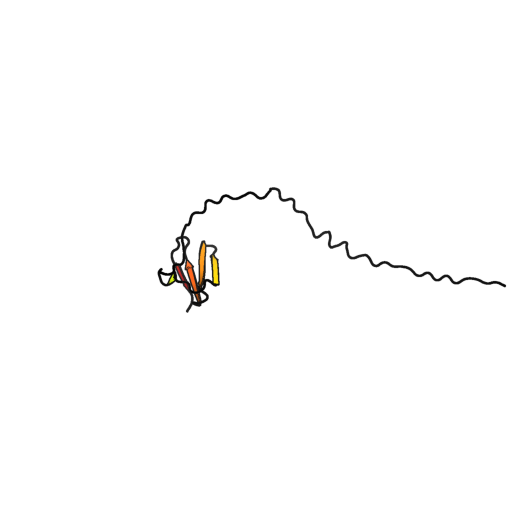13.154 1.00 96.38 79 GLN A O 1
ATOM 613 N N . ALA A 1 80 ? 4.954 -8.712 -11.664 1.00 95.12 80 ALA A N 1
ATOM 614 C CA . ALA A 1 80 ? 6.390 -8.494 -11.517 1.00 95.12 80 ALA A CA 1
ATOM 615 C C . ALA A 1 80 ? 7.062 -9.482 -10.544 1.00 95.12 80 ALA A C 1
ATOM 617 O O . ALA A 1 80 ? 8.286 -9.519 -10.472 1.00 95.12 80 ALA A O 1
ATOM 618 N N . ALA A 1 81 ? 6.282 -10.270 -9.793 1.00 96.25 81 ALA A N 1
ATOM 619 C CA . ALA A 1 81 ? 6.760 -11.107 -8.688 1.00 96.25 81 ALA A CA 1
ATOM 620 C C . ALA A 1 81 ? 7.587 -10.307 -7.659 1.00 96.25 81 ALA A C 1
ATOM 622 O O . ALA A 1 81 ? 8.615 -10.774 -7.156 1.00 96.25 81 ALA A O 1
ATOM 623 N N . ARG A 1 82 ? 7.122 -9.089 -7.355 1.00 97.06 82 ARG A N 1
ATOM 624 C CA . ARG A 1 82 ? 7.787 -8.131 -6.464 1.00 97.06 82 ARG A CA 1
ATOM 625 C C . ARG A 1 82 ? 6.886 -7.717 -5.312 1.00 97.06 82 ARG A C 1
ATOM 627 O O . ARG A 1 82 ? 5.671 -7.625 -5.460 1.00 97.06 82 ARG A O 1
ATOM 634 N N . VAL A 1 83 ? 7.504 -7.444 -4.167 1.00 97.88 83 VAL A N 1
ATOM 635 C CA . VAL A 1 83 ? 6.858 -6.845 -2.999 1.00 97.88 83 VAL A CA 1
ATOM 636 C C . VAL A 1 83 ? 7.495 -5.494 -2.720 1.00 97.88 83 VAL A C 1
ATOM 638 O O . VAL A 1 83 ? 8.705 -5.416 -2.509 1.00 97.88 83 VAL A O 1
ATOM 641 N N . PHE A 1 84 ? 6.674 -4.453 -2.658 1.00 98.19 84 PHE A N 1
ATOM 642 C CA . PHE A 1 84 ? 7.081 -3.099 -2.296 1.00 98.19 84 PHE A CA 1
ATOM 643 C C . PHE A 1 84 ? 6.643 -2.800 -0.866 1.00 98.19 84 PHE A C 1
ATOM 645 O O . PHE A 1 84 ? 5.528 -3.144 -0.476 1.00 98.19 84 PHE A O 1
ATOM 652 N N . VAL A 1 85 ? 7.521 -2.176 -0.085 1.00 98.38 85 VAL A N 1
ATOM 653 C CA . VAL A 1 85 ? 7.229 -1.711 1.274 1.00 98.38 85 VAL A CA 1
ATOM 654 C C . VAL A 1 85 ? 7.281 -0.197 1.284 1.00 98.38 85 VAL A C 1
ATOM 656 O O . VAL A 1 85 ? 8.348 0.381 1.077 1.00 98.38 85 VAL A O 1
ATOM 659 N N . VAL A 1 86 ? 6.141 0.423 1.555 1.00 98.38 86 VAL A N 1
ATOM 660 C CA . VAL A 1 86 ? 5.949 1.871 1.561 1.00 98.38 86 VAL A CA 1
ATOM 661 C C . VAL A 1 86 ? 5.743 2.352 2.994 1.00 98.38 86 VAL A C 1
ATOM 663 O O . VAL A 1 86 ? 5.053 1.710 3.794 1.00 98.38 86 VAL A O 1
ATOM 666 N N . GLY A 1 87 ? 6.398 3.456 3.340 1.00 97.75 87 GLY A N 1
ATOM 667 C CA . GLY A 1 87 ? 6.281 4.102 4.638 1.00 97.75 87 GLY A CA 1
ATOM 668 C C . GLY A 1 87 ? 4.911 4.742 4.853 1.00 97.75 87 GLY A C 1
ATOM 669 O O . GLY A 1 87 ? 4.098 4.876 3.942 1.00 97.75 87 GLY A O 1
ATOM 670 N N . MET A 1 88 ? 4.651 5.166 6.089 1.00 96.00 88 MET A N 1
ATOM 671 C CA . MET A 1 88 ? 3.431 5.916 6.426 1.00 96.00 88 MET A CA 1
ATOM 672 C C . MET A 1 88 ? 3.383 7.307 5.770 1.00 96.00 88 MET A C 1
ATOM 674 O O . MET A 1 88 ? 2.331 7.934 5.744 1.00 96.00 88 MET A O 1
ATOM 678 N N . ASP A 1 89 ? 4.523 7.782 5.277 1.00 95.56 89 ASP A N 1
ATOM 679 C CA . ASP A 1 89 ? 4.713 9.018 4.521 1.00 95.56 89 ASP A CA 1
ATOM 680 C C . ASP A 1 89 ? 4.518 8.838 3.006 1.00 95.56 89 ASP A C 1
ATOM 682 O O . ASP A 1 89 ? 4.579 9.819 2.271 1.00 95.56 89 ASP A O 1
ATOM 686 N N . GLY A 1 90 ? 4.263 7.612 2.535 1.00 95.75 90 GLY A N 1
ATOM 687 C CA . GLY A 1 90 ? 4.122 7.303 1.111 1.00 95.75 90 GLY A CA 1
ATOM 688 C C . GLY A 1 90 ? 5.446 7.026 0.393 1.00 95.75 90 GLY A C 1
ATOM 689 O O . GLY A 1 90 ? 5.431 6.716 -0.796 1.00 95.75 90 GLY A O 1
ATOM 690 N N . GLU A 1 91 ? 6.583 7.071 1.094 1.00 96.44 91 GLU A N 1
ATOM 691 C CA . GLU A 1 91 ? 7.902 6.851 0.496 1.00 96.44 91 GLU A CA 1
ATOM 692 C C . GLU A 1 91 ? 8.238 5.359 0.372 1.00 96.44 91 GLU A C 1
ATOM 694 O O . GLU A 1 91 ? 7.998 4.557 1.284 1.00 96.44 91 GLU A O 1
ATOM 699 N N . LEU A 1 92 ? 8.859 4.967 -0.744 1.00 97.56 92 LEU A N 1
ATOM 700 C CA . LEU A 1 92 ? 9.351 3.602 -0.916 1.00 97.56 92 LEU A CA 1
ATOM 701 C C . LEU A 1 92 ? 10.511 3.333 0.050 1.00 97.56 92 LEU A C 1
ATOM 703 O O . LEU A 1 92 ? 11.577 3.942 -0.029 1.00 97.56 92 LEU A O 1
ATOM 707 N N . MET A 1 93 ? 10.342 2.344 0.923 1.00 98.12 93 MET A N 1
ATOM 708 C CA . MET A 1 93 ? 11.377 1.934 1.870 1.00 98.12 93 MET A CA 1
ATOM 709 C C . MET A 1 93 ? 12.193 0.749 1.364 1.00 98.12 93 MET A C 1
ATOM 711 O O . MET A 1 93 ? 13.402 0.683 1.605 1.00 98.12 93 MET A O 1
ATOM 715 N N . ARG A 1 94 ? 11.527 -0.248 0.764 1.00 97.38 94 ARG A N 1
ATOM 716 C CA . ARG A 1 94 ? 12.153 -1.506 0.329 1.00 97.38 94 ARG A CA 1
ATOM 717 C C . ARG A 1 94 ? 11.421 -2.127 -0.848 1.00 97.38 94 ARG A C 1
ATOM 719 O O . ARG A 1 94 ? 10.206 -2.017 -0.962 1.00 97.38 94 ARG A O 1
ATOM 726 N N . GLU A 1 95 ? 12.177 -2.881 -1.629 1.00 97.25 95 GLU A N 1
ATOM 727 C CA . GLU A 1 95 ? 11.679 -3.761 -2.676 1.00 97.25 95 GLU A CA 1
ATOM 728 C C . GLU A 1 95 ? 12.276 -5.158 -2.467 1.00 97.25 95 GLU A C 1
ATOM 730 O O . GLU A 1 95 ? 13.467 -5.309 -2.173 1.00 97.25 95 GLU A O 1
ATOM 735 N N . TYR A 1 96 ? 11.438 -6.181 -2.594 1.00 95.88 96 TYR A N 1
ATOM 736 C CA . TYR A 1 96 ? 11.822 -7.587 -2.566 1.00 95.88 96 TYR A CA 1
ATOM 737 C C . TYR A 1 96 ? 11.336 -8.271 -3.841 1.00 95.88 96 TYR A C 1
ATOM 739 O O . TYR A 1 96 ? 10.255 -7.965 -4.331 1.00 95.88 96 TYR A O 1
ATOM 747 N N . GLY A 1 97 ? 12.088 -9.244 -4.343 1.00 91.25 97 GLY A N 1
ATOM 748 C CA . GLY A 1 97 ? 11.751 -9.954 -5.577 1.00 91.25 97 GLY A CA 1
ATOM 749 C C . GLY A 1 97 ? 12.992 -10.188 -6.426 1.00 91.25 97 GLY A C 1
ATOM 750 O O . GLY A 1 97 ? 14.112 -9.953 -5.963 1.00 91.25 97 GLY A O 1
ATOM 751 N N . ARG A 1 98 ? 12.803 -10.692 -7.643 1.00 68.62 98 ARG A N 1
ATOM 752 C CA . ARG A 1 98 ? 13.883 -10.975 -8.592 1.00 68.62 98 ARG A CA 1
ATOM 753 C C . ARG A 1 98 ? 13.584 -10.367 -9.949 1.00 68.62 98 ARG A C 1
ATOM 755 O O . ARG A 1 98 ? 12.416 -10.461 -10.369 1.00 68.62 98 ARG A O 1
#

pLDDT: mean 82.17, std 19.88, range [36.06, 98.44]

Radius of gyration: 34.47 Å; chains: 1; bounding box: 82×89×42 Å